Protein AF-A0A938U9E5-F1 (afdb_monomer_lite)

Sequence (173 aa):
MELVGELAANMAKALSGGRAEDFEGLSSDLAEARQQVRELLQKMTARPIRQVVDKLEQNEPLSAEEKHLLRLWMVGDAESYAKAQNDYRAWLEEFRRLTRVVQGRAGSTGSVEDLLALQGILEDANRLAADLRHYLEEKERIARFDAAVENLSPDDCEILVNILKGKLESPLM

Foldseek 3Di:
DVLVVVLVVLVVQLVVVVDPVSCVCNVVSVVVVVLLVLLVVCVVCVVVLVVLLVCLLVVHDDDPVSLVSLCCNQQVVLVVCLVVDPCLVVLVVVLVVLVVVLVVCVPPPPDPVSVVVNVVSVVVNVVSVVVNVVNVVSVVSSVVSVVCSVDPDSVNSVVSSVVSVCSSPVDPD

pLDDT: mean 90.01, std 8.74, range [36.66, 97.44]

Secondary structure (DSSP, 8-state):
-HHHHHHHHHHHHHHHH-SGGGGTTHHHHHHHHHHHHHHHHHHHHHHHHHHHHHHHHTTPPPPHHHHHHHHHHHHHHHHHHHHH---HHHHHHHHHHHHHHHHHTTT---SHHHHHHHHHHHHHHHHHHHHHHHHHHHHHHHHHHHHHHSS--HHHHHHHHHHHHHHHHS---

Radius of gyration: 22.08 Å; chains: 1; bounding box: 47×34×61 Å

Structure (mmCIF, N/CA/C/O backbone):
data_AF-A0A938U9E5-F1
#
_entry.id   AF-A0A938U9E5-F1
#
loop_
_atom_site.group_PDB
_atom_site.id
_atom_site.type_symbol
_atom_site.label_atom_id
_atom_site.label_alt_id
_atom_site.label_comp_id
_atom_site.label_asym_id
_atom_site.label_entity_id
_atom_site.label_seq_id
_atom_site.pdbx_PDB_ins_code
_atom_site.Cartn_x
_atom_site.Cartn_y
_atom_site.Cartn_z
_atom_site.occupancy
_atom_site.B_iso_or_equiv
_atom_site.auth_seq_id
_atom_site.auth_comp_id
_atom_site.auth_asym_id
_atom_site.auth_atom_id
_atom_site.pdbx_PDB_model_num
ATOM 1 N N . MET A 1 1 ? 7.925 -16.313 12.227 1.00 60.28 1 MET A N 1
ATOM 2 C CA . MET A 1 1 ? 9.298 -15.790 12.436 1.00 60.28 1 MET A CA 1
ATOM 3 C C . MET A 1 1 ? 10.315 -16.663 11.718 1.00 60.28 1 MET A C 1
ATOM 5 O O . MET A 1 1 ? 11.129 -16.106 11.002 1.00 60.28 1 MET A O 1
ATOM 9 N N . GLU A 1 2 ? 10.222 -17.991 11.828 1.00 68.62 2 GLU A N 1
ATOM 10 C CA . GLU A 1 2 ? 11.027 -18.946 11.040 1.00 68.62 2 GLU A CA 1
ATOM 11 C C . GLU A 1 2 ? 10.947 -18.679 9.523 1.00 68.62 2 GLU A C 1
ATOM 13 O O . GLU A 1 2 ? 11.978 -18.469 8.895 1.00 68.62 2 GLU A O 1
ATOM 18 N N . LEU A 1 3 ? 9.740 -18.460 8.985 1.00 70.19 3 LEU A N 1
ATOM 19 C CA . LEU A 1 3 ? 9.519 -18.106 7.573 1.00 70.19 3 LEU A CA 1
ATOM 20 C C . LEU A 1 3 ? 10.169 -16.780 7.125 1.00 70.19 3 LEU A C 1
ATOM 22 O O . LEU A 1 3 ? 10.589 -16.639 5.983 1.00 70.19 3 LEU A O 1
ATOM 26 N N . VAL A 1 4 ? 10.306 -15.799 8.027 1.00 79.12 4 VAL A N 1
ATOM 27 C CA . VAL A 1 4 ? 11.027 -14.544 7.720 1.00 79.12 4 VAL A CA 1
ATOM 28 C C . VAL A 1 4 ? 12.536 -14.804 7.642 1.00 79.12 4 VAL A C 1
ATOM 30 O O . VAL A 1 4 ? 13.228 -14.181 6.839 1.00 79.12 4 VAL A O 1
ATOM 33 N N . GLY A 1 5 ? 13.046 -15.743 8.446 1.00 80.12 5 GLY A N 1
ATOM 34 C CA . GLY A 1 5 ? 14.433 -16.201 8.373 1.00 80.12 5 GLY A CA 1
ATOM 35 C C . GLY A 1 5 ? 14.731 -16.956 7.076 1.00 80.12 5 GLY A C 1
ATOM 36 O O . GLY A 1 5 ? 15.744 -16.683 6.435 1.00 80.12 5 GLY A O 1
ATOM 37 N N . GLU A 1 6 ? 13.830 -17.844 6.657 1.00 84.56 6 GLU A N 1
ATOM 38 C CA . GLU A 1 6 ? 13.928 -18.564 5.379 1.00 84.56 6 GLU A CA 1
ATOM 39 C C . GLU A 1 6 ? 13.849 -17.612 4.181 1.00 84.56 6 GLU A C 1
ATOM 41 O O . GLU A 1 6 ? 14.693 -17.672 3.286 1.00 84.56 6 GLU A O 1
ATOM 46 N N . LEU A 1 7 ? 12.916 -16.655 4.206 1.00 90.06 7 LEU A N 1
ATOM 47 C CA . LEU A 1 7 ? 12.812 -15.616 3.184 1.00 90.06 7 LEU A CA 1
ATOM 48 C C . LEU A 1 7 ? 14.109 -14.802 3.066 1.00 90.06 7 LEU A C 1
ATOM 50 O O . LEU A 1 7 ? 14.594 -14.576 1.959 1.00 90.06 7 LEU A O 1
ATOM 54 N N . ALA A 1 8 ? 14.703 -14.383 4.187 1.00 90.56 8 ALA A N 1
ATOM 55 C CA . ALA A 1 8 ? 15.960 -13.638 4.168 1.00 90.56 8 ALA A CA 1
ATOM 56 C C . ALA A 1 8 ? 17.103 -14.451 3.530 1.00 90.56 8 ALA A C 1
ATOM 58 O O . ALA A 1 8 ? 17.910 -13.901 2.775 1.00 90.56 8 ALA A O 1
ATOM 59 N N . ALA A 1 9 ? 17.151 -15.762 3.783 1.00 88.69 9 ALA A N 1
ATOM 60 C CA . ALA A 1 9 ? 18.108 -16.658 3.141 1.00 88.69 9 ALA A CA 1
ATOM 61 C C . ALA A 1 9 ? 17.853 -16.787 1.627 1.00 88.69 9 ALA A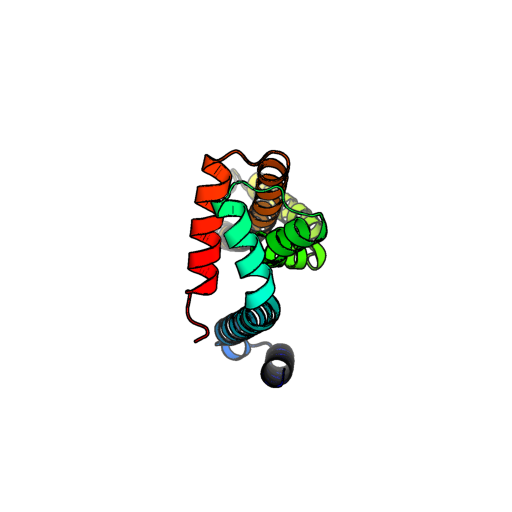 C 1
ATOM 63 O O . ALA A 1 9 ? 18.803 -16.708 0.844 1.00 88.69 9 ALA A O 1
ATOM 64 N N . ASN A 1 10 ? 16.590 -16.905 1.202 1.00 88.56 10 ASN A N 1
ATOM 65 C CA . ASN A 1 10 ? 16.212 -16.941 -0.216 1.00 88.56 10 ASN A CA 1
ATOM 66 C C . ASN A 1 10 ? 16.580 -15.635 -0.934 1.00 88.56 10 ASN A C 1
ATOM 68 O O . ASN A 1 10 ? 17.168 -15.675 -2.013 1.00 88.56 10 ASN A O 1
ATOM 72 N N . MET A 1 11 ? 16.336 -14.479 -0.308 1.00 93.19 11 MET A N 1
ATOM 73 C CA . MET A 1 11 ? 16.746 -13.174 -0.836 1.00 93.19 11 MET A CA 1
ATOM 74 C C . MET A 1 11 ? 18.269 -13.075 -0.992 1.00 93.19 11 MET A C 1
ATOM 76 O O . MET A 1 11 ? 18.758 -12.641 -2.034 1.00 93.19 11 MET A O 1
ATOM 80 N N . ALA A 1 12 ? 19.038 -13.507 0.012 1.00 91.88 12 ALA A N 1
ATOM 81 C CA . ALA A 1 12 ? 20.499 -13.503 -0.058 1.00 91.88 12 ALA A CA 1
ATOM 82 C C . ALA A 1 12 ? 21.024 -14.420 -1.175 1.00 91.88 12 ALA A C 1
ATOM 84 O O . ALA A 1 12 ? 21.948 -14.053 -1.905 1.00 91.88 12 ALA A O 1
ATOM 85 N N . LYS A 1 13 ? 20.401 -15.591 -1.349 1.00 88.62 13 LYS A N 1
ATOM 86 C CA . LYS A 1 13 ? 20.717 -16.517 -2.438 1.00 88.62 13 LYS A CA 1
ATOM 87 C C . LYS A 1 13 ? 20.428 -15.886 -3.801 1.00 88.62 13 LYS A C 1
ATOM 89 O O . LYS A 1 13 ? 21.313 -15.911 -4.656 1.00 88.62 13 LYS A O 1
ATOM 94 N N . ALA A 1 14 ? 19.257 -15.269 -3.972 1.00 91.25 14 ALA A N 1
ATOM 95 C CA . ALA A 1 14 ? 18.865 -14.587 -5.204 1.00 91.25 14 ALA A CA 1
ATOM 96 C C . ALA A 1 14 ? 19.867 -13.496 -5.600 1.00 91.25 14 ALA A C 1
ATOM 98 O O . ALA A 1 14 ? 20.355 -13.456 -6.730 1.00 91.25 14 ALA A O 1
ATOM 99 N N . LEU A 1 15 ? 20.258 -12.673 -4.623 1.00 91.69 15 LEU A N 1
ATOM 100 C CA . LEU A 1 15 ? 21.261 -11.625 -4.804 1.00 91.69 15 LEU A CA 1
ATOM 101 C C . LEU A 1 15 ? 22.633 -12.179 -5.205 1.00 91.69 15 LEU A C 1
ATOM 103 O O . LEU A 1 15 ? 23.312 -11.573 -6.029 1.00 91.69 15 LEU A O 1
ATOM 107 N N . SER A 1 16 ? 23.050 -13.318 -4.643 1.00 90.56 16 SER A N 1
ATOM 108 C CA . SER A 1 16 ? 24.341 -13.929 -4.985 1.00 90.56 16 SER A CA 1
ATOM 109 C C . SER A 1 16 ? 24.369 -14.580 -6.372 1.00 90.56 16 SER A C 1
ATOM 111 O O . SER A 1 16 ? 25.427 -14.614 -6.997 1.00 90.56 16 SER A O 1
ATOM 113 N N . GLY A 1 17 ? 23.228 -15.090 -6.851 1.00 87.25 17 GLY A N 1
ATOM 114 C CA . GLY A 1 17 ? 23.106 -15.714 -8.170 1.00 87.25 17 GLY A CA 1
ATOM 115 C C . GLY A 1 17 ? 22.977 -14.694 -9.303 1.00 87.25 17 GLY A C 1
ATOM 116 O O . GLY A 1 17 ? 23.627 -14.835 -10.339 1.00 87.25 17 GLY A O 1
ATOM 117 N N . GLY A 1 18 ? 22.192 -13.632 -9.090 1.00 82.50 18 GLY A N 1
ATOM 118 C CA . GLY A 1 18 ? 22.078 -12.495 -10.009 1.00 82.50 18 GLY A CA 1
ATOM 119 C C . GLY A 1 18 ? 21.390 -12.795 -11.347 1.00 82.50 18 GLY A C 1
ATOM 120 O O . GLY A 1 18 ? 21.437 -11.955 -12.246 1.00 82.50 18 GLY A O 1
ATOM 121 N N . ARG A 1 19 ? 20.760 -13.966 -11.514 1.00 88.75 19 ARG A N 1
ATOM 122 C CA . ARG A 1 19 ? 20.014 -14.338 -12.728 1.00 88.75 19 ARG A CA 1
ATOM 123 C C . ARG A 1 19 ? 18.523 -14.136 -12.500 1.00 88.75 19 ARG A C 1
ATOM 125 O O . ARG A 1 19 ? 18.047 -14.264 -11.380 1.00 88.75 19 ARG A O 1
ATOM 132 N N . ALA A 1 20 ? 17.769 -13.879 -13.568 1.00 86.31 20 ALA A N 1
ATOM 133 C CA . ALA A 1 20 ? 16.317 -13.689 -13.481 1.00 86.31 20 ALA A CA 1
ATOM 134 C C . ALA A 1 20 ? 15.601 -14.875 -12.799 1.00 86.31 20 ALA A C 1
ATOM 136 O O . ALA A 1 20 ? 14.743 -14.658 -11.952 1.00 86.31 20 ALA A O 1
ATOM 137 N N . GLU A 1 21 ? 16.027 -16.105 -13.103 1.00 88.19 21 GLU A N 1
ATOM 138 C CA . GLU A 1 21 ? 15.558 -17.356 -12.477 1.00 88.19 21 GLU A CA 1
ATOM 139 C C . GLU A 1 21 ? 15.731 -17.362 -10.952 1.00 88.19 21 GLU A C 1
ATOM 141 O O . GLU A 1 21 ? 14.938 -17.963 -10.238 1.00 88.19 21 GLU A O 1
ATOM 146 N N . ASP A 1 22 ? 16.759 -16.686 -10.428 1.00 86.38 22 ASP A N 1
ATOM 147 C CA . ASP A 1 22 ? 17.016 -16.653 -8.988 1.00 86.38 22 ASP A CA 1
ATOM 148 C C . ASP A 1 22 ? 16.025 -15.727 -8.247 1.00 86.38 22 ASP A C 1
ATOM 150 O O . ASP A 1 22 ? 15.878 -15.832 -7.031 1.00 86.38 22 ASP A O 1
ATOM 154 N N . PHE A 1 23 ? 15.330 -14.841 -8.972 1.00 90.56 23 PHE A N 1
ATOM 155 C CA . PHE A 1 23 ? 14.232 -14.006 -8.466 1.00 90.56 23 PHE A CA 1
ATOM 156 C C . PHE A 1 23 ? 12.849 -14.582 -8.807 1.00 90.56 23 PHE A C 1
ATOM 158 O O . PHE A 1 23 ? 11.827 -14.050 -8.361 1.00 90.56 23 PHE A O 1
ATOM 165 N N . GLU A 1 24 ? 12.799 -15.661 -9.591 1.00 86.06 24 GLU A N 1
ATOM 166 C CA . GLU A 1 24 ? 11.564 -16.362 -9.913 1.00 86.06 24 GLU A CA 1
ATOM 167 C C . GLU A 1 24 ? 10.973 -16.964 -8.630 1.00 86.06 24 GLU A C 1
ATOM 169 O O . GLU A 1 24 ? 11.680 -17.523 -7.796 1.00 86.06 24 GLU A O 1
ATOM 174 N N . GLY A 1 25 ? 9.671 -16.784 -8.409 1.00 84.44 25 GLY A N 1
ATOM 175 C CA . GLY A 1 25 ? 9.007 -17.225 -7.176 1.00 84.44 25 GLY A CA 1
ATOM 176 C C . GLY A 1 25 ? 9.212 -16.314 -5.959 1.00 84.44 25 GLY A C 1
ATOM 177 O O . GLY A 1 25 ? 8.305 -16.240 -5.134 1.00 84.44 25 GLY A O 1
ATOM 178 N N . LEU A 1 26 ? 10.288 -15.516 -5.886 1.00 89.94 26 LEU A N 1
ATOM 179 C CA . LEU A 1 26 ? 10.572 -14.660 -4.720 1.00 89.94 26 LEU A CA 1
ATOM 180 C C . LEU A 1 26 ? 9.452 -13.647 -4.435 1.00 89.94 26 LEU A C 1
ATOM 182 O O . LEU A 1 26 ? 9.156 -13.348 -3.281 1.00 89.94 26 LEU A O 1
ATOM 186 N N . SER A 1 27 ? 8.791 -13.134 -5.478 1.00 86.62 27 SER A N 1
ATOM 187 C CA . SER A 1 27 ? 7.622 -12.259 -5.307 1.00 86.62 27 SER A CA 1
ATOM 188 C C . SER A 1 27 ? 6.465 -12.960 -4.590 1.00 86.62 27 SER A C 1
ATOM 190 O O . SER A 1 27 ? 5.729 -12.304 -3.854 1.00 86.62 27 SER A O 1
ATOM 192 N N . SER A 1 28 ? 6.286 -14.262 -4.816 1.00 88.81 28 SER A N 1
ATOM 193 C CA . SER A 1 28 ? 5.249 -15.056 -4.154 1.00 88.81 28 SER A CA 1
ATOM 194 C C . SER A 1 28 ? 5.637 -15.317 -2.702 1.00 88.81 28 SER A C 1
ATOM 196 O O . SER A 1 28 ? 4.831 -15.044 -1.818 1.00 88.81 28 SER A O 1
ATOM 198 N N . ASP A 1 29 ? 6.891 -15.706 -2.447 1.00 90.50 29 ASP A N 1
ATOM 199 C CA . ASP A 1 29 ? 7.426 -15.907 -1.092 1.00 90.50 29 ASP A CA 1
ATOM 200 C C . ASP A 1 29 ? 7.305 -14.630 -0.240 1.00 90.50 29 ASP A C 1
ATOM 202 O O . ASP A 1 29 ? 6.876 -14.662 0.914 1.00 90.50 29 ASP A O 1
ATOM 206 N N . LEU A 1 30 ? 7.638 -13.469 -0.820 1.00 91.44 30 LEU A N 1
ATOM 207 C CA . LEU A 1 30 ? 7.486 -12.161 -0.176 1.00 91.44 30 LEU A CA 1
ATOM 208 C C . LEU A 1 30 ? 6.020 -11.850 0.142 1.00 91.44 30 LEU A C 1
ATOM 210 O O . LEU A 1 30 ? 5.711 -11.330 1.219 1.00 91.44 30 LEU A O 1
ATOM 214 N N . ALA A 1 31 ? 5.111 -12.150 -0.788 1.00 89.56 31 ALA A N 1
ATOM 215 C CA . ALA A 1 31 ? 3.684 -11.938 -0.592 1.00 89.56 31 ALA A CA 1
ATOM 216 C C . ALA A 1 31 ? 3.126 -12.838 0.521 1.00 89.56 31 ALA A C 1
ATOM 218 O O . ALA A 1 31 ? 2.359 -12.354 1.358 1.00 89.56 31 ALA A O 1
ATOM 219 N N . GLU A 1 32 ? 3.550 -14.101 0.572 1.00 89.88 32 GLU A N 1
ATOM 220 C CA . GLU A 1 32 ? 3.172 -15.058 1.612 1.00 89.88 32 GLU A CA 1
ATOM 221 C C . GLU A 1 32 ? 3.712 -14.640 2.984 1.00 89.88 32 GLU A C 1
ATOM 223 O O . GLU A 1 32 ? 2.955 -14.542 3.952 1.00 89.88 32 GLU A O 1
ATOM 228 N N . ALA A 1 33 ? 4.994 -14.282 3.077 1.00 91.75 33 ALA A N 1
ATOM 229 C CA . ALA A 1 33 ? 5.575 -13.793 4.324 1.00 91.75 33 ALA A CA 1
ATOM 230 C C . ALA A 1 33 ? 4.845 -12.543 4.839 1.00 91.75 33 ALA A C 1
ATOM 232 O O . ALA A 1 33 ? 4.537 -12.434 6.030 1.00 91.75 33 ALA A O 1
ATOM 233 N N . ARG A 1 34 ? 4.510 -11.606 3.940 1.00 90.69 34 ARG A N 1
ATOM 234 C CA . ARG A 1 34 ? 3.728 -10.409 4.279 1.00 90.69 34 ARG A CA 1
ATOM 235 C C . ARG A 1 34 ? 2.334 -10.771 4.794 1.00 90.69 34 ARG A C 1
ATOM 237 O O . ARG A 1 34 ? 1.876 -10.165 5.765 1.00 90.69 34 ARG A O 1
ATOM 244 N N . GLN A 1 35 ? 1.672 -11.744 4.170 1.00 89.00 35 GLN A N 1
ATOM 245 C CA . GLN A 1 35 ? 0.377 -12.255 4.615 1.00 89.00 35 GLN A CA 1
ATOM 246 C C . GLN A 1 35 ? 0.468 -12.817 6.039 1.00 89.00 35 GLN A C 1
ATOM 248 O O . GLN A 1 35 ? -0.285 -12.381 6.907 1.00 89.00 35 GLN A O 1
ATOM 253 N N . GLN A 1 36 ? 1.434 -13.694 6.315 1.00 89.19 36 GLN A N 1
ATOM 254 C CA . GLN A 1 36 ? 1.602 -14.297 7.642 1.00 89.19 36 GLN A CA 1
ATOM 255 C C . GLN A 1 36 ? 1.901 -13.255 8.731 1.00 89.19 36 GLN A C 1
ATOM 257 O O . GLN A 1 36 ? 1.395 -13.347 9.852 1.00 89.19 36 GLN A O 1
ATOM 262 N N . VAL A 1 37 ? 2.697 -12.222 8.419 1.00 91.12 37 VAL A N 1
ATOM 263 C CA . VAL A 1 37 ? 2.944 -11.103 9.346 1.00 91.12 37 VAL A CA 1
ATOM 264 C C . VAL A 1 37 ? 1.649 -10.349 9.652 1.00 91.12 37 VAL A C 1
ATOM 266 O O . VAL A 1 37 ? 1.375 -10.045 10.816 1.00 91.12 37 VAL A O 1
ATOM 269 N N . ARG A 1 38 ? 0.831 -10.074 8.629 1.00 89.75 38 ARG A N 1
ATOM 270 C CA . ARG A 1 38 ? -0.474 -9.422 8.797 1.00 89.75 38 ARG A CA 1
ATOM 271 C C . ARG A 1 38 ? -1.401 -10.252 9.683 1.00 89.75 38 ARG A C 1
ATOM 273 O O . ARG A 1 38 ? -2.015 -9.705 10.594 1.00 89.75 38 ARG A O 1
ATOM 280 N N . GLU A 1 39 ? -1.477 -11.554 9.449 1.00 89.19 39 GLU A N 1
ATOM 281 C CA . GLU A 1 39 ? -2.314 -12.472 10.223 1.00 89.19 39 GLU A CA 1
ATOM 282 C C . GLU A 1 39 ? -1.880 -12.573 11.683 1.00 89.19 39 GLU A C 1
ATOM 284 O O . GLU A 1 39 ? -2.714 -12.543 12.590 1.00 89.19 39 GLU A O 1
ATOM 289 N N . LEU A 1 40 ? -0.570 -12.624 11.939 1.00 90.56 40 LEU A N 1
ATOM 290 C CA . LEU A 1 40 ? -0.041 -12.596 13.297 1.00 90.56 40 LEU A CA 1
ATOM 291 C C . LEU A 1 40 ? -0.434 -11.297 14.011 1.00 90.56 40 LEU A C 1
ATOM 293 O O . LEU A 1 40 ? -0.912 -11.345 15.147 1.00 90.56 40 LEU A O 1
ATOM 297 N N . LEU A 1 41 ? -0.290 -10.152 13.338 1.00 91.00 41 LEU A N 1
ATOM 298 C CA . LEU A 1 41 ? -0.697 -8.853 13.874 1.00 91.00 41 LEU A CA 1
ATOM 299 C C . LEU A 1 41 ? -2.197 -8.829 14.192 1.00 91.00 41 LEU A C 1
ATOM 301 O O . LEU A 1 41 ? -2.584 -8.428 15.294 1.00 91.00 41 LEU A O 1
ATOM 305 N N . GLN A 1 42 ? -3.037 -9.313 13.273 1.00 90.81 42 GLN A N 1
ATOM 306 C CA . GLN A 1 42 ? -4.482 -9.402 13.476 1.00 90.81 42 GLN A CA 1
ATOM 307 C C . GLN A 1 42 ? -4.823 -10.316 14.651 1.00 90.81 42 GLN A C 1
ATOM 309 O O . GLN A 1 42 ? -5.585 -9.921 15.526 1.00 90.81 42 GLN A O 1
ATOM 314 N N . LYS A 1 43 ? -4.209 -11.497 14.747 1.00 92.06 43 LYS A N 1
ATOM 315 C CA . LYS A 1 43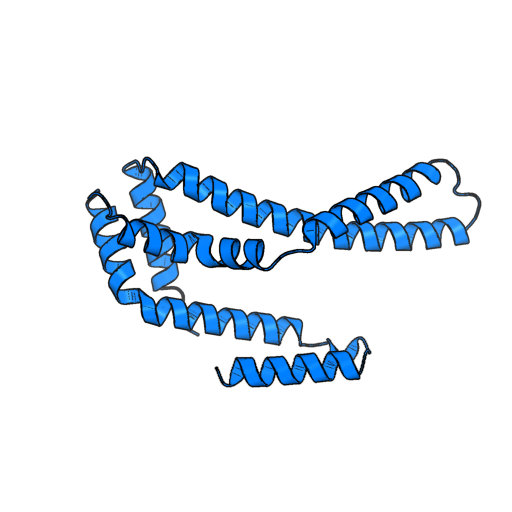 ? -4.424 -12.437 15.854 1.00 92.06 43 LYS A CA 1
ATOM 316 C C . LYS A 1 43 ? -4.051 -11.831 17.207 1.00 92.06 43 LYS A C 1
ATOM 318 O O . LYS A 1 43 ? -4.801 -11.981 18.170 1.00 92.06 43 LYS A O 1
ATOM 323 N N . MET A 1 44 ? -2.922 -11.126 17.285 1.00 93.62 44 MET A N 1
ATOM 324 C CA . MET A 1 44 ? -2.454 -10.480 18.518 1.00 93.62 44 MET A CA 1
ATOM 325 C C . MET A 1 44 ? -3.362 -9.333 18.971 1.00 93.62 44 MET A C 1
ATOM 327 O O . MET A 1 44 ? -3.446 -9.048 20.164 1.00 93.62 44 MET A O 1
ATOM 331 N N . THR A 1 45 ? -4.049 -8.684 18.032 1.00 95.44 45 THR A N 1
ATOM 332 C CA . THR A 1 45 ? -4.843 -7.477 18.294 1.00 95.44 45 THR A CA 1
ATOM 333 C C . THR A 1 45 ? -6.350 -7.662 18.073 1.00 95.44 45 THR A C 1
ATOM 335 O O . THR A 1 45 ? -7.117 -6.720 18.256 1.00 95.44 45 THR A O 1
ATOM 338 N N . ALA A 1 46 ? -6.807 -8.884 17.777 1.00 94.50 46 ALA A N 1
ATOM 339 C CA . ALA A 1 46 ? -8.203 -9.204 17.468 1.00 94.50 46 ALA A CA 1
ATOM 340 C C . ALA A 1 46 ? -9.166 -8.874 18.616 1.00 94.50 46 ALA A C 1
ATOM 342 O O . ALA A 1 46 ? -10.263 -8.369 18.399 1.00 94.50 46 ALA A O 1
ATOM 343 N N . ARG A 1 47 ? -8.773 -9.166 19.861 1.00 95.69 47 ARG A N 1
ATOM 344 C CA . ARG A 1 47 ? -9.614 -8.872 21.027 1.00 95.69 47 ARG A CA 1
ATOM 345 C C . ARG A 1 47 ? -9.810 -7.364 21.235 1.00 95.69 47 ARG A C 1
ATOM 347 O O . ARG A 1 47 ? -10.966 -6.958 21.307 1.00 95.69 47 ARG A O 1
ATOM 354 N N . PRO A 1 48 ? -8.753 -6.538 21.342 1.00 96.81 48 PRO A N 1
ATOM 355 C CA . PRO A 1 48 ? -8.949 -5.109 21.548 1.00 96.81 48 PRO A CA 1
ATOM 356 C C . PRO A 1 48 ? -9.612 -4.423 20.345 1.00 96.81 48 PRO A C 1
ATOM 358 O O . PRO A 1 48 ? -10.423 -3.530 20.557 1.00 96.81 48 PRO A O 1
ATOM 361 N N . ILE A 1 49 ? -9.387 -4.864 19.096 1.00 96.94 49 ILE A N 1
ATOM 362 C CA . ILE A 1 49 ? -10.099 -4.254 17.958 1.00 96.94 49 ILE A CA 1
ATOM 363 C C . ILE A 1 49 ? -11.599 -4.589 17.965 1.00 96.94 49 ILE A C 1
ATOM 365 O O . ILE A 1 49 ? -12.398 -3.752 17.567 1.00 96.94 49 ILE A O 1
ATOM 369 N N . ARG A 1 50 ? -12.018 -5.764 18.465 1.00 96.69 50 ARG A N 1
ATOM 370 C CA . ARG A 1 50 ? -13.451 -6.068 18.636 1.00 96.69 50 ARG A CA 1
ATOM 371 C C . ARG A 1 50 ? -14.126 -5.087 19.593 1.00 96.69 50 ARG A C 1
ATOM 373 O O . ARG A 1 50 ? -15.227 -4.650 19.313 1.00 96.69 50 ARG A O 1
ATOM 380 N N . GLN A 1 51 ? -13.433 -4.667 20.650 1.00 96.94 51 GLN A N 1
ATOM 381 C CA . GLN A 1 51 ? -13.952 -3.645 21.567 1.00 96.94 51 GLN A CA 1
ATOM 382 C C . GLN A 1 51 ? -14.101 -2.282 20.877 1.00 96.94 51 GLN A C 1
ATOM 384 O O . GLN A 1 51 ? -15.065 -1.567 21.130 1.00 96.94 51 GLN A O 1
ATOM 389 N N . VAL A 1 52 ? -13.175 -1.935 19.975 1.00 96.94 52 VAL A N 1
ATOM 390 C CA . VAL A 1 52 ? -13.302 -0.736 19.129 1.00 96.94 52 VAL A CA 1
ATOM 391 C C . VAL A 1 52 ? -14.519 -0.851 18.208 1.00 96.94 52 VAL A C 1
ATOM 393 O O . VAL A 1 52 ? -15.260 0.116 18.072 1.00 96.94 52 VAL A O 1
ATOM 396 N N . VAL A 1 53 ? -14.752 -2.024 17.610 1.00 96.94 53 VAL A N 1
ATOM 397 C CA . VAL A 1 53 ? -15.942 -2.283 16.782 1.00 96.94 53 VAL A CA 1
ATOM 398 C C . VAL A 1 53 ? -17.225 -2.102 17.594 1.00 96.94 53 VAL A C 1
ATOM 400 O O . VAL A 1 53 ? -18.084 -1.343 17.161 1.00 96.94 53 VAL A O 1
ATOM 403 N N . ASP A 1 54 ? -17.323 -2.708 18.781 1.00 97.25 54 ASP A N 1
ATOM 404 C CA . ASP A 1 54 ? -18.510 -2.604 19.645 1.00 97.25 54 ASP A CA 1
ATOM 405 C C . ASP A 1 54 ? -18.842 -1.137 19.986 1.00 97.25 54 ASP A C 1
ATOM 407 O O . ASP A 1 54 ? -20.009 -0.742 20.015 1.00 97.25 54 ASP A O 1
ATOM 411 N N . LYS A 1 55 ? -17.813 -0.305 20.209 1.00 96.25 55 LYS A N 1
ATOM 412 C CA . LYS A 1 55 ? -17.973 1.137 20.450 1.00 96.25 55 LYS A CA 1
ATOM 413 C C . LYS A 1 55 ? -18.431 1.901 19.217 1.00 96.25 55 LYS A C 1
ATOM 415 O O . LYS A 1 55 ? -19.325 2.737 19.323 1.00 96.25 55 LYS A O 1
ATOM 420 N N . LEU A 1 56 ? -17.834 1.623 18.058 1.00 95.19 56 LEU A N 1
ATOM 421 C CA . LEU A 1 56 ? -18.228 2.256 16.798 1.00 95.19 56 LEU A CA 1
ATOM 422 C C . LEU A 1 56 ? -19.695 1.946 16.459 1.00 95.19 56 LEU A C 1
ATOM 424 O O . LEU A 1 56 ? -20.422 2.851 16.062 1.00 95.19 56 LEU A O 1
ATOM 428 N N . GLU A 1 57 ? -20.161 0.716 16.697 1.00 96.31 57 GLU A N 1
ATOM 429 C CA . GLU A 1 57 ? -21.574 0.335 16.519 1.00 96.31 57 GLU A 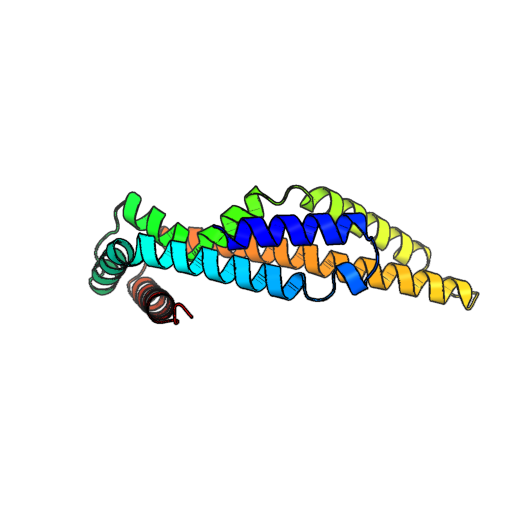CA 1
ATOM 430 C C . GLU A 1 57 ? -22.528 1.130 17.416 1.00 96.31 57 GLU A C 1
ATOM 432 O O . GLU A 1 57 ? -23.654 1.441 17.029 1.00 96.31 57 GLU A O 1
ATOM 437 N N . GLN A 1 58 ? -22.073 1.479 18.617 1.00 95.31 58 GLN A N 1
ATOM 438 C CA . GLN A 1 58 ? -22.840 2.247 19.596 1.00 95.31 58 GLN A CA 1
ATOM 439 C C . GLN A 1 58 ? -22.645 3.763 19.445 1.00 95.31 58 GLN A C 1
ATOM 441 O O . GLN A 1 58 ? -23.237 4.529 20.203 1.00 95.31 58 GLN A O 1
ATOM 446 N N . ASN A 1 59 ? -21.861 4.208 18.454 1.00 92.00 59 ASN A N 1
ATOM 447 C CA . ASN A 1 59 ? -21.451 5.604 18.271 1.00 92.00 59 ASN A CA 1
ATOM 448 C C . ASN A 1 59 ? -20.773 6.198 19.518 1.00 92.00 59 ASN A C 1
ATOM 450 O O . ASN A 1 59 ? -20.875 7.394 19.800 1.00 92.00 59 ASN A O 1
ATOM 454 N N . GLU A 1 60 ? -20.080 5.356 20.284 1.00 93.38 60 GLU A N 1
ATOM 455 C CA . GLU A 1 60 ? -19.336 5.788 21.456 1.00 93.38 60 GLU A CA 1
ATOM 456 C C . GLU A 1 60 ? -17.998 6.429 21.059 1.00 93.38 60 GLU A C 1
ATOM 458 O O . GLU A 1 60 ? -17.333 5.984 20.117 1.00 93.38 60 GLU A O 1
ATOM 463 N N . PRO A 1 61 ? -17.546 7.461 21.793 1.00 90.75 61 PRO A N 1
ATOM 464 C CA . PRO A 1 61 ? -16.253 8.073 21.536 1.00 90.75 61 PRO A CA 1
ATOM 465 C C . PRO A 1 61 ? -15.105 7.090 21.811 1.00 90.75 61 PRO A C 1
ATOM 467 O O . PRO A 1 61 ? -15.033 6.454 22.865 1.00 90.75 61 PRO A O 1
ATOM 470 N N . LEU A 1 62 ? -14.158 7.027 20.873 1.00 92.56 62 LEU A N 1
ATOM 471 C CA . LEU A 1 62 ? -12.933 6.237 21.006 1.00 92.56 62 LEU A CA 1
ATOM 472 C C . LEU A 1 62 ? -11.855 6.979 21.812 1.00 92.56 62 LEU A C 1
ATOM 474 O O . LEU A 1 62 ? -11.628 8.178 21.608 1.00 92.56 62 LEU A O 1
ATOM 478 N N . SER A 1 63 ? -11.138 6.250 22.670 1.00 93.69 63 SER A N 1
ATOM 479 C CA . SER A 1 63 ? -9.935 6.731 23.361 1.00 93.69 63 SER A CA 1
ATOM 480 C C . SER A 1 63 ? -8.767 6.950 22.389 1.00 93.69 63 SER A C 1
ATOM 482 O O . SER A 1 63 ? -8.799 6.530 21.231 1.00 93.69 63 SER A O 1
ATOM 484 N N . ALA A 1 64 ? -7.696 7.597 22.857 1.00 92.94 64 ALA A N 1
ATOM 485 C CA . ALA A 1 64 ? -6.491 7.795 22.051 1.00 92.94 64 ALA A CA 1
ATOM 486 C C . ALA A 1 64 ? -5.838 6.458 21.650 1.00 92.94 64 ALA A C 1
ATOM 488 O O . ALA A 1 64 ? -5.426 6.285 20.503 1.00 92.94 64 ALA A O 1
ATOM 489 N N . GLU A 1 65 ? -5.789 5.495 22.569 1.00 94.88 65 GLU A N 1
ATOM 490 C CA . GLU A 1 65 ? -5.267 4.146 22.338 1.00 94.88 65 GLU A CA 1
ATOM 491 C C . GLU A 1 65 ? -6.134 3.372 21.340 1.00 94.88 65 GLU A C 1
ATOM 493 O O . GLU A 1 65 ? -5.610 2.679 20.469 1.00 94.88 65 GLU A O 1
ATOM 498 N N . GLU A 1 66 ? -7.456 3.521 21.423 1.00 95.38 66 GLU A N 1
ATOM 499 C CA . GLU A 1 66 ? -8.410 2.894 20.502 1.00 95.38 66 GLU A CA 1
ATOM 500 C C . GLU A 1 66 ? -8.298 3.483 19.092 1.00 95.38 66 GLU A C 1
ATOM 502 O O . GLU A 1 66 ? -8.232 2.735 18.116 1.00 95.38 66 GLU A O 1
ATOM 507 N N . LYS A 1 67 ? -8.176 4.812 18.970 1.00 93.31 67 LYS A N 1
ATOM 508 C CA . LYS A 1 67 ? -7.889 5.484 17.691 1.00 93.31 67 LYS A CA 1
ATOM 509 C C . LYS A 1 67 ? -6.539 5.058 17.116 1.00 93.31 67 LYS A C 1
ATOM 511 O O . LYS A 1 67 ? -6.418 4.859 15.908 1.00 93.31 67 LYS A O 1
ATOM 516 N N . HIS A 1 68 ? -5.529 4.878 17.966 1.00 94.12 68 HIS A N 1
ATOM 517 C CA . HIS A 1 68 ? -4.234 4.358 17.538 1.00 94.12 68 HIS A CA 1
ATOM 518 C C . HIS A 1 68 ? -4.348 2.919 17.021 1.00 94.12 68 HIS A C 1
ATOM 520 O O . HIS A 1 68 ? -3.828 2.607 15.952 1.00 94.12 68 HIS A O 1
ATOM 526 N N . LEU A 1 69 ? -5.075 2.049 17.723 1.00 95.50 69 LEU A N 1
ATOM 527 C CA . LEU A 1 69 ? -5.302 0.677 17.280 1.00 95.50 69 LEU A CA 1
ATOM 528 C C . LEU A 1 69 ? -6.080 0.616 15.958 1.00 95.50 69 LEU A C 1
ATOM 530 O O . LEU A 1 69 ? -5.709 -0.142 15.060 1.00 95.50 69 LEU A O 1
ATOM 534 N N . LEU A 1 70 ? -7.110 1.451 15.812 1.00 95.00 70 LEU A N 1
ATOM 535 C CA . LEU A 1 70 ? -7.851 1.615 14.564 1.00 95.00 70 LEU A CA 1
ATOM 536 C C . LEU A 1 70 ? -6.914 2.012 13.414 1.00 95.00 70 LEU A C 1
ATOM 538 O O . LEU A 1 70 ? -6.950 1.402 12.346 1.00 95.00 70 LEU A O 1
ATOM 542 N N . ARG A 1 71 ? -6.014 2.975 13.649 1.00 95.50 71 ARG A N 1
ATOM 543 C CA . ARG A 1 71 ? -4.998 3.389 12.672 1.00 95.50 71 ARG A CA 1
ATOM 544 C C . ARG A 1 71 ? -4.104 2.229 12.245 1.00 95.50 71 ARG A C 1
ATOM 546 O O . ARG A 1 71 ? -3.905 2.037 11.047 1.00 95.50 71 ARG A O 1
ATOM 553 N N . LEU A 1 72 ? -3.611 1.433 13.196 1.00 94.56 72 LEU A N 1
ATOM 554 C CA . LEU A 1 72 ? -2.773 0.266 12.900 1.00 94.56 72 LEU A CA 1
ATOM 555 C C . LEU A 1 72 ? -3.483 -0.728 11.966 1.00 94.56 72 LEU A C 1
ATOM 557 O O . LEU A 1 72 ? -2.862 -1.244 11.040 1.00 94.56 72 LEU A O 1
ATOM 561 N N . TRP A 1 73 ? -4.783 -0.960 12.164 1.00 94.62 73 TRP A N 1
ATOM 562 C CA . TRP A 1 73 ? -5.584 -1.894 11.359 1.00 94.62 73 TRP A CA 1
ATOM 563 C C . TRP A 1 73 ? -5.963 -1.374 9.968 1.00 94.62 73 TRP A C 1
ATOM 565 O O . TRP A 1 73 ? -6.139 -2.159 9.022 1.00 94.62 73 TRP A O 1
ATOM 575 N N . MET A 1 74 ? -6.130 -0.059 9.847 1.00 94.06 74 MET A N 1
ATOM 576 C CA . MET A 1 74 ? -6.616 0.578 8.626 1.00 94.06 74 MET A CA 1
ATOM 577 C C . MET A 1 74 ? -5.481 0.995 7.695 1.00 94.06 74 MET A C 1
ATOM 579 O O . MET A 1 74 ? -5.577 0.774 6.488 1.00 94.06 74 MET A O 1
ATOM 583 N N . VAL A 1 75 ? -4.411 1.573 8.248 1.00 95.81 75 VAL A N 1
ATOM 584 C CA . VAL A 1 75 ? -3.313 2.173 7.473 1.00 95.81 75 VAL A CA 1
ATOM 585 C C . VAL A 1 75 ? -1.919 1.883 8.036 1.00 95.81 75 VAL A C 1
ATOM 587 O O . VAL A 1 75 ? -0.940 2.420 7.527 1.00 95.81 75 VAL A O 1
ATOM 590 N N . GLY A 1 76 ? -1.781 1.034 9.060 1.00 94.56 76 GLY A N 1
ATOM 591 C CA . GLY A 1 76 ? -0.483 0.775 9.695 1.00 94.56 76 GLY A CA 1
ATOM 592 C C . GLY A 1 76 ? 0.567 0.169 8.754 1.00 94.56 76 GLY A C 1
ATOM 593 O O . GLY A 1 76 ? 1.760 0.451 8.889 1.00 94.56 76 GLY A O 1
ATOM 594 N N . ASP A 1 77 ? 0.140 -0.618 7.768 1.00 93.88 77 ASP A N 1
ATOM 595 C CA . ASP A 1 77 ? 0.999 -1.153 6.711 1.00 93.88 77 ASP A CA 1
ATOM 596 C C . ASP A 1 77 ? 1.482 -0.053 5.753 1.00 93.88 77 ASP A C 1
ATOM 598 O O . ASP A 1 77 ? 2.686 0.033 5.508 1.00 93.88 77 ASP A O 1
ATOM 602 N N . ALA A 1 78 ? 0.587 0.840 5.309 1.00 94.94 78 ALA A N 1
ATOM 603 C CA . ALA A 1 78 ? 0.935 2.022 4.512 1.00 94.94 78 ALA A CA 1
ATOM 604 C C . ALA A 1 78 ? 1.962 2.893 5.230 1.00 94.94 78 ALA A C 1
ATOM 606 O O . ALA A 1 78 ? 2.952 3.329 4.646 1.00 94.94 78 ALA A O 1
ATOM 607 N N . GLU A 1 79 ? 1.737 3.152 6.521 1.00 94.50 79 GLU A N 1
ATOM 608 C CA . GLU A 1 79 ? 2.636 3.970 7.329 1.00 94.50 79 GLU A CA 1
ATOM 609 C C . GLU A 1 79 ? 4.007 3.328 7.478 1.00 94.50 79 GLU A C 1
ATOM 611 O O . GLU A 1 79 ? 5.025 4.014 7.384 1.00 94.50 79 GLU A O 1
ATOM 616 N N . SER A 1 80 ? 4.035 2.018 7.717 1.00 93.75 80 SER A N 1
ATOM 617 C CA . SER A 1 80 ? 5.275 1.258 7.851 1.00 93.75 80 SER A CA 1
ATOM 618 C C . SER A 1 80 ? 6.055 1.253 6.539 1.00 93.75 80 SER A C 1
ATOM 620 O O . SER A 1 80 ? 7.250 1.550 6.542 1.00 93.75 80 SER A O 1
ATOM 622 N N . TYR A 1 81 ? 5.372 1.024 5.414 1.00 92.56 81 TYR A N 1
ATOM 623 C CA . TYR A 1 81 ? 5.956 1.120 4.080 1.00 92.56 81 TYR A CA 1
ATOM 624 C C . TYR A 1 81 ? 6.503 2.524 3.802 1.00 92.56 81 TYR A C 1
ATOM 626 O O . TYR A 1 81 ? 7.675 2.679 3.475 1.00 92.56 81 TYR A O 1
ATOM 634 N N . ALA A 1 82 ? 5.699 3.569 4.005 1.00 90.62 82 ALA A N 1
ATOM 635 C CA . ALA A 1 82 ? 6.093 4.945 3.720 1.00 90.62 82 ALA A CA 1
ATOM 636 C C . ALA A 1 82 ? 7.234 5.460 4.617 1.00 90.62 82 ALA A C 1
ATOM 638 O O . ALA A 1 82 ? 7.916 6.408 4.226 1.00 90.62 82 ALA A O 1
ATOM 639 N N . LYS A 1 83 ? 7.421 4.882 5.814 1.00 89.94 83 LYS A N 1
ATOM 640 C CA . LYS A 1 83 ? 8.561 5.156 6.710 1.00 89.94 83 LYS A CA 1
ATOM 641 C C . LYS A 1 83 ? 9.827 4.422 6.276 1.00 89.94 83 LYS A C 1
ATOM 643 O O . LYS A 1 83 ? 10.908 4.991 6.383 1.00 89.94 83 LYS A O 1
ATOM 648 N N . ALA A 1 84 ? 9.694 3.174 5.829 1.00 87.19 84 ALA A N 1
ATOM 649 C CA . ALA A 1 84 ? 10.817 2.381 5.337 1.00 87.19 84 ALA A CA 1
ATOM 650 C C . ALA A 1 84 ? 11.304 2.867 3.965 1.00 87.19 84 ALA A C 1
ATOM 652 O O . ALA A 1 84 ? 12.493 2.787 3.674 1.00 87.19 84 ALA A O 1
ATOM 653 N N . GLN A 1 85 ? 10.392 3.391 3.142 1.00 85.38 85 GLN A N 1
ATOM 654 C CA . GLN A 1 85 ? 10.695 3.852 1.799 1.00 85.38 85 GLN A CA 1
ATOM 655 C C . GLN A 1 85 ? 11.464 5.181 1.813 1.00 85.38 85 GLN A C 1
ATOM 657 O O . GLN A 1 85 ? 10.902 6.247 2.076 1.00 85.38 85 GLN A O 1
ATOM 662 N N . ASN A 1 86 ? 12.748 5.116 1.479 1.00 80.62 86 ASN A N 1
ATOM 663 C CA . ASN A 1 86 ? 13.675 6.243 1.400 1.00 80.62 86 ASN A CA 1
ATOM 664 C C . ASN A 1 86 ? 13.988 6.680 -0.045 1.00 80.62 86 ASN A C 1
ATOM 666 O O . ASN A 1 86 ? 14.550 7.761 -0.235 1.00 80.62 86 ASN A O 1
ATOM 670 N N . ASP A 1 87 ? 13.576 5.911 -1.058 1.00 89.06 87 ASP A N 1
ATOM 671 C CA . ASP A 1 87 ? 14.002 6.122 -2.448 1.00 89.06 87 ASP A CA 1
ATOM 672 C C . ASP A 1 87 ? 13.090 7.042 -3.269 1.00 89.06 87 ASP A C 1
ATOM 674 O O . ASP A 1 87 ? 13.447 7.417 -4.385 1.00 89.06 87 ASP A O 1
ATOM 678 N N . TYR A 1 88 ? 11.949 7.492 -2.731 1.00 91.50 88 TYR A N 1
ATOM 679 C CA . TYR A 1 88 ? 10.976 8.309 -3.480 1.00 91.50 88 TYR A CA 1
ATOM 680 C C . TYR A 1 88 ? 11.613 9.514 -4.194 1.00 91.50 88 TYR A C 1
ATOM 682 O O . TYR A 1 88 ? 11.291 9.825 -5.343 1.00 91.50 88 TYR A O 1
ATOM 690 N N . ARG A 1 89 ? 12.561 10.191 -3.533 1.00 92.62 89 ARG A N 1
ATOM 691 C CA . ARG A 1 89 ? 13.281 11.317 -4.135 1.00 92.62 89 ARG A CA 1
ATOM 692 C C . ARG A 1 89 ? 14.161 10.876 -5.307 1.00 92.62 89 ARG A C 1
ATOM 694 O O . ARG A 1 89 ? 14.150 11.548 -6.335 1.00 92.62 89 ARG A O 1
ATOM 701 N N . ALA A 1 90 ? 14.891 9.774 -5.154 1.00 94.88 90 ALA A N 1
ATOM 702 C CA . ALA A 1 90 ? 15.739 9.226 -6.207 1.00 94.88 90 ALA A CA 1
ATOM 703 C C . ALA A 1 90 ? 14.895 8.798 -7.416 1.00 94.88 90 ALA A C 1
ATOM 705 O O . ALA A 1 90 ? 15.219 9.147 -8.549 1.00 94.88 90 ALA A O 1
ATOM 706 N N . TRP A 1 91 ? 13.754 8.150 -7.176 1.00 95.31 91 TRP A N 1
ATOM 707 C CA . TRP A 1 91 ? 12.800 7.794 -8.224 1.00 95.31 91 TRP A CA 1
ATOM 708 C C . TRP A 1 91 ? 12.269 9.017 -8.967 1.00 95.31 91 TRP A C 1
ATOM 710 O O . TRP A 1 91 ? 12.221 9.036 -10.192 1.00 95.31 91 TRP A O 1
ATOM 720 N N . LEU A 1 92 ? 11.914 10.082 -8.250 1.00 96.00 92 LEU A N 1
ATOM 721 C CA . LEU A 1 92 ? 11.421 11.303 -8.880 1.00 96.00 92 LEU A CA 1
ATOM 722 C C . LEU A 1 92 ? 12.503 12.002 -9.719 1.00 96.00 92 LEU A C 1
ATOM 724 O O . LEU A 1 92 ? 12.219 12.539 -10.793 1.00 96.00 92 LEU A O 1
ATOM 728 N N . GLU A 1 93 ? 13.743 12.024 -9.233 1.00 97.38 93 GLU A N 1
ATOM 729 C CA . GLU A 1 93 ? 14.889 12.574 -9.961 1.00 97.38 93 GLU A CA 1
ATOM 730 C C . GLU A 1 93 ? 15.188 11.764 -11.231 1.00 97.38 93 GLU A C 1
ATOM 732 O O . GLU A 1 93 ? 15.387 12.355 -12.300 1.00 97.38 93 GLU A O 1
ATOM 737 N N . GLU A 1 94 ? 15.116 10.437 -11.145 1.00 97.31 94 GLU A N 1
ATOM 738 C CA . GLU A 1 94 ? 15.316 9.545 -12.283 1.00 97.31 94 GLU A CA 1
ATOM 739 C C . GLU A 1 94 ? 14.180 9.652 -13.308 1.00 97.31 94 GLU A C 1
ATOM 741 O O . GLU A 1 94 ? 14.427 9.823 -14.502 1.00 97.31 94 GLU A O 1
ATOM 746 N N . PHE A 1 95 ? 12.925 9.717 -12.864 1.00 97.25 95 PHE A N 1
ATOM 747 C CA . PHE A 1 95 ? 11.783 9.915 -13.756 1.00 97.25 95 PHE A CA 1
ATOM 748 C C . PHE A 1 95 ? 11.868 11.251 -14.515 1.00 97.25 95 PHE A C 1
ATOM 750 O O . PHE A 1 95 ? 11.592 11.332 -15.717 1.00 97.25 95 PHE A O 1
ATOM 757 N N . ARG A 1 96 ? 12.348 12.316 -13.854 1.00 97.44 96 ARG A N 1
ATOM 758 C CA . ARG A 1 96 ? 12.646 13.609 -14.503 1.00 97.44 96 ARG A CA 1
ATOM 759 C C . ARG A 1 96 ? 13.798 13.516 -15.498 1.00 97.44 96 ARG A C 1
ATOM 761 O O . ARG A 1 96 ? 13.817 14.268 -16.476 1.00 97.44 96 ARG A O 1
ATOM 768 N N . ARG A 1 97 ? 14.801 12.672 -15.243 1.00 97.38 97 ARG A N 1
ATOM 769 C CA . ARG A 1 97 ? 15.889 12.408 -16.194 1.00 97.38 97 ARG A CA 1
ATOM 770 C C . ARG A 1 97 ? 15.335 11.712 -17.435 1.00 97.38 97 ARG A C 1
ATOM 772 O O . ARG A 1 97 ? 15.531 12.234 -18.529 1.00 97.38 97 ARG A O 1
ATOM 779 N N . LEU A 1 98 ? 14.587 10.622 -17.265 1.00 96.31 98 LEU A N 1
ATOM 780 C CA . LEU A 1 98 ? 13.952 9.870 -18.353 1.00 96.31 98 LEU A CA 1
ATOM 781 C C . LEU A 1 98 ? 13.031 10.764 -19.197 1.00 96.31 98 LEU A C 1
ATOM 783 O O . LEU A 1 98 ? 13.146 10.780 -20.421 1.00 96.31 98 LEU A O 1
ATOM 787 N N . THR A 1 99 ? 12.219 11.608 -18.553 1.00 96.12 99 THR A N 1
ATOM 788 C CA . THR A 1 99 ? 11.358 12.593 -19.236 1.00 96.12 99 THR A CA 1
ATOM 789 C C . THR A 1 99 ? 12.157 13.512 -20.165 1.00 96.12 99 THR A C 1
ATOM 791 O O . THR A 1 99 ? 11.778 13.705 -21.319 1.00 96.12 99 THR A O 1
ATOM 794 N N . ARG A 1 100 ? 13.294 14.048 -19.700 1.00 95.25 100 ARG A N 1
ATOM 795 C CA . ARG A 1 100 ? 14.166 14.904 -20.523 1.00 95.25 100 ARG A CA 1
ATOM 796 C C . ARG A 1 100 ? 14.763 14.149 -21.709 1.00 95.25 100 ARG A C 1
ATOM 798 O O . ARG A 1 100 ? 14.873 14.722 -22.788 1.00 95.25 100 ARG A O 1
ATOM 805 N N . VAL A 1 101 ? 15.125 12.878 -21.529 1.00 92.81 101 VAL A N 1
ATOM 806 C CA . VAL A 1 101 ? 15.642 12.045 -22.626 1.00 92.81 101 VAL A CA 1
ATOM 807 C C . VAL A 1 101 ? 14.563 11.810 -23.685 1.00 92.81 101 VAL A C 1
ATOM 809 O O . VAL A 1 101 ? 14.845 11.954 -24.872 1.00 92.81 101 VAL A O 1
ATOM 812 N N . VAL A 1 102 ? 13.328 11.507 -23.273 1.00 92.19 102 VAL A N 1
ATOM 813 C CA . VAL A 1 102 ? 12.193 11.339 -24.196 1.00 92.19 102 VAL A CA 1
ATOM 814 C C . VAL A 1 102 ? 11.911 12.640 -24.950 1.00 92.19 102 VAL A C 1
ATOM 816 O O . VAL A 1 102 ? 11.811 12.632 -26.174 1.00 92.19 102 VAL A O 1
ATOM 819 N N . GLN A 1 103 ? 11.854 13.774 -24.245 1.00 91.25 103 GLN A N 1
ATOM 820 C CA . GLN A 1 103 ? 11.634 15.090 -24.853 1.00 91.25 103 GLN A CA 1
ATOM 821 C C . GLN A 1 103 ? 12.734 15.468 -25.850 1.00 91.25 103 GLN A C 1
ATOM 823 O O . GLN A 1 103 ? 12.430 15.958 -26.932 1.00 91.25 103 GLN A O 1
ATOM 828 N N . GLY A 1 104 ? 14.001 15.197 -25.525 1.00 88.38 104 GLY A N 1
ATOM 829 C CA . GLY A 1 104 ? 15.129 15.459 -26.423 1.00 88.38 104 GLY A CA 1
ATOM 830 C C . GLY A 1 104 ? 15.117 14.623 -27.707 1.00 88.38 104 GLY A C 1
ATOM 831 O O . GLY A 1 104 ? 15.815 14.966 -28.654 1.00 88.38 104 GLY A O 1
ATOM 832 N N . ARG A 1 105 ? 14.321 13.546 -27.749 1.00 84.44 105 ARG A N 1
ATOM 833 C CA . ARG A 1 105 ? 14.144 12.666 -28.914 1.00 84.44 105 ARG A CA 1
ATOM 834 C C . ARG A 1 105 ? 12.830 12.909 -29.661 1.00 84.44 105 ARG A C 1
ATOM 836 O O . ARG A 1 105 ? 12.605 12.300 -30.709 1.00 84.44 105 ARG A O 1
ATOM 843 N N . ALA A 1 106 ? 11.966 13.790 -29.151 1.00 69.06 106 ALA A N 1
ATOM 844 C CA . ALA A 1 106 ? 10.696 14.150 -29.771 1.00 69.06 106 ALA A CA 1
ATOM 845 C C . ALA A 1 106 ? 10.953 14.945 -31.066 1.00 69.06 106 ALA A C 1
ATOM 847 O O . ALA A 1 106 ? 11.027 16.169 -31.063 1.00 69.06 106 ALA A O 1
ATOM 848 N N . GLY A 1 107 ? 11.149 14.225 -32.172 1.00 70.31 107 GLY A N 1
ATOM 849 C CA . GLY A 1 107 ? 11.453 14.791 -33.492 1.00 70.31 107 GLY A CA 1
ATOM 850 C C . GLY A 1 107 ? 12.619 14.125 -34.227 1.00 70.31 107 GLY A C 1
ATOM 851 O O . GLY A 1 107 ? 12.830 14.419 -35.399 1.00 70.31 107 GLY A O 1
ATOM 852 N N . SER A 1 108 ? 13.353 13.215 -33.580 1.00 64.12 108 SER A N 1
ATOM 853 C CA . SER A 1 108 ? 14.498 12.510 -34.167 1.00 64.12 108 SER A CA 1
ATOM 854 C C . SER A 1 108 ? 14.314 10.995 -34.055 1.00 64.12 108 SER A C 1
ATOM 856 O O . SER A 1 108 ? 14.865 10.346 -33.168 1.00 64.12 108 SER A O 1
ATOM 858 N N . THR A 1 109 ? 13.525 10.418 -34.955 1.00 62.72 109 THR A N 1
ATOM 859 C CA . THR A 1 109 ? 13.424 8.964 -35.158 1.00 62.72 109 THR A CA 1
ATOM 860 C C . THR A 1 109 ? 14.131 8.607 -36.463 1.00 62.72 109 THR A C 1
ATOM 862 O O . THR A 1 109 ? 13.524 8.153 -37.427 1.00 62.72 109 THR A O 1
ATOM 865 N N . GLY A 1 110 ? 15.424 8.938 -36.531 1.00 71.56 110 GLY A N 1
ATOM 866 C CA . GLY A 1 110 ? 16.206 8.829 -37.764 1.00 71.56 110 GLY A CA 1
ATOM 867 C C . GLY A 1 110 ? 16.628 7.399 -38.105 1.00 71.56 110 GLY A C 1
ATOM 868 O O . GLY A 1 110 ? 16.818 7.096 -39.281 1.00 71.56 110 GLY A O 1
ATOM 869 N N . SER A 1 111 ? 16.756 6.523 -37.099 1.00 86.81 111 SER A N 1
ATOM 870 C CA . SER A 1 111 ? 17.218 5.138 -37.254 1.00 86.81 111 SER A CA 1
ATOM 871 C C . SER A 1 111 ? 16.393 4.130 -36.441 1.00 86.81 111 SER A C 1
ATOM 873 O O . SER A 1 111 ? 15.661 4.490 -35.516 1.00 86.81 111 SER A O 1
ATOM 875 N N . VAL A 1 112 ? 16.517 2.846 -36.788 1.00 88.62 112 VAL A N 1
ATOM 876 C CA . VAL A 1 112 ? 15.888 1.733 -36.052 1.00 88.62 112 VAL A CA 1
ATOM 877 C C . VAL A 1 112 ? 16.517 1.588 -34.662 1.00 88.62 112 VAL A C 1
ATOM 879 O O . VAL A 1 112 ? 15.820 1.335 -33.681 1.00 88.62 112 VAL A O 1
ATOM 882 N N . GLU A 1 113 ? 17.821 1.815 -34.556 1.00 89.62 113 GLU A N 1
ATOM 883 C CA . GLU A 1 113 ? 18.583 1.799 -33.312 1.00 89.62 113 GLU A CA 1
ATOM 884 C C . GLU A 1 113 ? 18.091 2.876 -32.334 1.00 89.62 113 GLU A C 1
ATOM 886 O O . GLU A 1 113 ? 17.939 2.608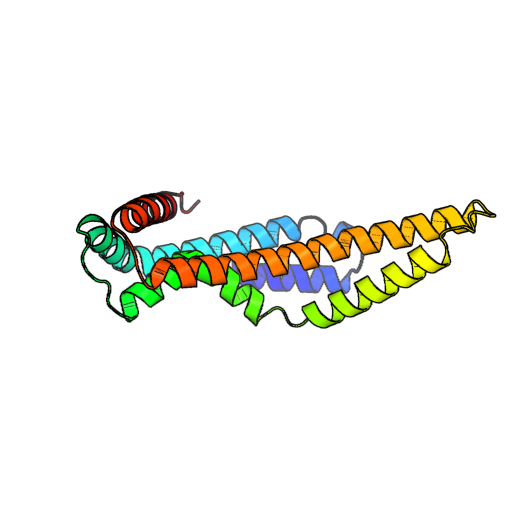 -31.139 1.00 89.62 113 GLU A O 1
ATOM 891 N N . ASP A 1 114 ? 17.762 4.074 -32.832 1.00 86.56 114 ASP A N 1
ATOM 892 C CA . ASP A 1 114 ? 17.195 5.152 -32.012 1.00 86.56 114 ASP A CA 1
ATOM 893 C C . ASP A 1 114 ? 15.831 4.773 -31.424 1.00 86.56 114 ASP A C 1
ATOM 895 O O . ASP A 1 114 ? 15.544 5.099 -30.265 1.00 86.56 114 ASP A O 1
ATOM 899 N N . LEU A 1 115 ? 15.006 4.066 -32.207 1.00 89.50 115 LEU A N 1
ATOM 900 C CA . LEU A 1 115 ? 13.697 3.570 -31.781 1.00 89.50 115 LEU A CA 1
ATOM 901 C C . LEU A 1 115 ? 13.824 2.476 -30.715 1.00 89.50 115 LEU A C 1
ATOM 903 O O . LEU A 1 115 ? 13.121 2.538 -29.708 1.00 89.50 115 LEU A O 1
ATOM 907 N N . LEU A 1 116 ? 14.748 1.524 -30.881 1.00 91.44 116 LEU A N 1
ATOM 908 C CA . LEU A 1 116 ? 15.021 0.487 -29.876 1.00 91.44 116 LEU A CA 1
ATOM 909 C C . LEU A 1 116 ? 15.543 1.090 -28.564 1.00 91.44 116 LEU A C 1
ATOM 911 O O . LEU A 1 116 ? 15.111 0.709 -27.476 1.00 91.44 116 LEU A O 1
ATOM 915 N N . ALA A 1 117 ? 16.430 2.083 -28.648 1.00 89.81 117 ALA A N 1
ATOM 916 C CA . ALA A 1 117 ? 16.909 2.791 -27.467 1.00 89.81 117 ALA A CA 1
ATOM 917 C C . ALA A 1 117 ? 15.780 3.566 -26.763 1.00 89.81 117 ALA A C 1
ATOM 919 O O . ALA A 1 117 ? 15.702 3.559 -25.534 1.00 89.81 117 ALA A O 1
ATOM 920 N N . LEU A 1 118 ? 14.884 4.210 -27.523 1.00 91.06 118 LEU A N 1
ATOM 921 C CA . LEU A 1 118 ? 13.703 4.869 -26.962 1.00 91.06 118 LEU A CA 1
ATOM 922 C C . LEU A 1 118 ? 12.764 3.861 -26.288 1.00 91.06 118 LEU A C 1
ATOM 924 O O . LEU A 1 118 ? 12.266 4.146 -25.203 1.00 91.06 118 LEU A O 1
ATOM 928 N N . GLN A 1 119 ? 12.564 2.683 -26.881 1.00 92.75 119 GLN A N 1
ATOM 929 C CA . GLN A 1 119 ? 11.761 1.615 -26.287 1.00 92.75 119 GLN A CA 1
ATOM 930 C C . GLN A 1 119 ? 12.281 1.225 -24.895 1.00 92.75 119 GLN A C 1
ATOM 932 O O . GLN A 1 119 ? 11.492 1.157 -23.957 1.00 92.75 119 GLN A O 1
ATOM 937 N N . GLY A 1 120 ? 13.598 1.055 -24.727 1.00 94.31 120 GLY A N 1
ATOM 938 C CA . GLY A 1 120 ? 14.191 0.758 -23.416 1.00 94.31 120 GLY A CA 1
ATOM 939 C C . GLY A 1 120 ? 13.985 1.873 -22.381 1.00 94.31 120 GLY A C 1
ATOM 940 O O . GLY A 1 120 ? 13.694 1.597 -21.221 1.00 94.31 120 GLY A O 1
ATOM 941 N N . ILE A 1 121 ? 14.071 3.139 -22.801 1.00 94.69 121 ILE A N 1
ATOM 942 C CA . ILE A 1 121 ? 13.800 4.299 -21.931 1.00 94.69 121 ILE A CA 1
ATOM 943 C C . ILE A 1 121 ? 12.337 4.318 -21.475 1.00 94.69 121 ILE A C 1
ATOM 945 O O . ILE A 1 121 ? 12.057 4.633 -20.319 1.00 94.69 121 ILE A O 1
ATOM 949 N N . LEU A 1 122 ? 11.405 4.007 -22.380 1.00 95.38 122 LEU A N 1
ATOM 950 C CA . LEU A 1 122 ? 9.978 3.960 -22.067 1.00 95.38 122 LEU A CA 1
ATOM 951 C C . LEU A 1 122 ? 9.644 2.810 -21.111 1.00 95.38 122 LEU A C 1
ATOM 953 O O . LEU A 1 122 ? 8.823 3.006 -20.219 1.00 95.38 122 LEU A O 1
ATOM 957 N N . GLU A 1 123 ? 10.300 1.658 -21.250 1.00 96.62 123 GLU A N 1
ATOM 958 C CA . GLU A 1 123 ? 10.126 0.524 -20.337 1.00 96.62 123 GLU A CA 1
ATOM 959 C C . GLU A 1 123 ? 10.568 0.872 -18.906 1.00 96.62 123 GLU A C 1
ATOM 961 O O . GLU A 1 123 ? 9.820 0.667 -17.949 1.00 96.62 123 GLU A O 1
ATOM 966 N N . ASP A 1 124 ? 11.745 1.485 -18.748 1.00 96.19 124 ASP A N 1
ATOM 967 C CA . ASP A 1 124 ? 12.232 1.902 -17.427 1.00 96.19 124 ASP A CA 1
ATOM 968 C C . ASP A 1 124 ? 11.348 3.001 -16.811 1.00 96.19 124 ASP A C 1
ATOM 970 O O . ASP A 1 124 ? 10.995 2.947 -15.631 1.00 96.19 124 ASP A O 1
ATOM 974 N N . ALA A 1 125 ? 10.895 3.959 -17.629 1.00 96.12 125 ALA A N 1
ATOM 975 C CA . ALA A 1 125 ? 9.946 4.978 -17.189 1.00 96.12 125 ALA A CA 1
ATOM 976 C C . ALA A 1 125 ? 8.609 4.366 -16.741 1.00 96.12 125 ALA A C 1
ATOM 978 O O . ALA A 1 125 ? 8.043 4.812 -15.744 1.00 96.12 125 ALA A O 1
ATOM 979 N N . ASN A 1 126 ? 8.113 3.344 -17.443 1.00 97.12 126 ASN A N 1
ATOM 980 C CA . ASN A 1 126 ? 6.878 2.648 -17.092 1.00 97.12 126 ASN A CA 1
ATOM 981 C C . ASN A 1 126 ? 6.991 1.942 -15.731 1.00 97.12 126 ASN A C 1
ATOM 983 O O . ASN A 1 126 ? 6.119 2.113 -14.877 1.00 97.12 126 ASN A O 1
ATOM 987 N N . ARG A 1 127 ? 8.093 1.220 -15.492 1.00 96.00 127 ARG A N 1
ATOM 988 C CA . ARG A 1 127 ? 8.375 0.587 -14.194 1.00 96.00 127 ARG A CA 1
ATOM 989 C C . ARG A 1 127 ? 8.416 1.622 -13.066 1.00 96.00 127 ARG A C 1
ATOM 991 O O . ARG A 1 127 ? 7.716 1.481 -12.068 1.00 96.00 127 ARG A O 1
ATOM 998 N N . LEU A 1 128 ? 9.171 2.701 -13.258 1.00 96.06 128 LEU A N 1
ATOM 999 C CA . LEU A 1 128 ? 9.339 3.741 -12.243 1.00 96.06 128 LEU A CA 1
ATOM 1000 C C . LEU A 1 128 ? 8.048 4.530 -11.966 1.00 96.06 128 LEU A C 1
ATOM 1002 O O . LEU A 1 128 ? 7.802 4.950 -10.835 1.00 96.06 128 LEU A O 1
ATOM 1006 N N . ALA A 1 129 ? 7.197 4.722 -12.979 1.00 96.88 129 ALA A N 1
ATOM 1007 C CA . ALA A 1 129 ? 5.880 5.330 -12.804 1.00 96.88 129 ALA A CA 1
ATOM 1008 C C . ALA A 1 129 ? 4.978 4.489 -11.889 1.00 96.88 129 ALA A C 1
ATOM 1010 O O . ALA A 1 129 ? 4.232 5.057 -11.088 1.00 96.88 129 ALA A O 1
ATOM 1011 N N . ALA A 1 130 ? 5.053 3.156 -11.978 1.00 95.81 130 ALA A N 1
ATOM 1012 C CA . ALA A 1 130 ? 4.315 2.265 -11.088 1.00 95.81 130 ALA A CA 1
ATOM 1013 C C . ALA A 1 130 ? 4.791 2.399 -9.630 1.00 95.81 130 ALA A C 1
ATOM 1015 O O . ALA A 1 130 ? 3.953 2.539 -8.738 1.00 95.81 130 ALA A O 1
ATOM 1016 N N . ASP A 1 131 ? 6.108 2.456 -9.403 1.00 94.50 131 ASP A N 1
ATOM 1017 C CA . ASP A 1 131 ? 6.703 2.644 -8.070 1.00 94.50 131 ASP A CA 1
ATOM 1018 C C . ASP A 1 131 ? 6.290 3.991 -7.441 1.00 94.50 131 ASP A C 1
ATOM 1020 O O . ASP A 1 131 ? 5.853 4.055 -6.285 1.00 94.50 131 ASP A O 1
ATOM 1024 N N . LEU A 1 132 ? 6.359 5.079 -8.223 1.00 96.06 132 LEU A N 1
ATOM 1025 C CA . LEU A 1 132 ? 5.928 6.418 -7.803 1.00 96.06 132 LEU A CA 1
ATOM 1026 C C . LEU A 1 132 ? 4.433 6.462 -7.476 1.00 96.06 132 LEU A C 1
ATOM 1028 O O . LEU A 1 132 ? 4.050 7.013 -6.441 1.00 96.06 132 LEU A O 1
ATOM 1032 N N . ARG A 1 133 ? 3.591 5.884 -8.344 1.00 96.38 133 ARG A N 1
ATOM 1033 C CA . ARG A 1 133 ? 2.142 5.827 -8.126 1.00 96.38 133 ARG A CA 1
ATOM 1034 C C . ARG A 1 133 ? 1.825 5.076 -6.839 1.00 96.38 133 ARG A C 1
ATOM 1036 O O . ARG A 1 133 ? 1.100 5.613 -6.011 1.00 96.38 133 ARG A O 1
ATOM 1043 N N . HIS A 1 134 ? 2.409 3.893 -6.649 1.00 95.38 134 HIS A N 1
ATOM 1044 C CA . HIS A 1 134 ? 2.168 3.089 -5.457 1.00 95.38 134 HIS A CA 1
ATOM 1045 C C . HIS A 1 134 ? 2.526 3.857 -4.177 1.00 95.38 134 HIS A C 1
ATOM 1047 O O . HIS A 1 134 ? 1.728 3.921 -3.246 1.00 95.38 134 HIS A O 1
ATOM 1053 N N . TYR A 1 135 ? 3.682 4.529 -4.143 1.00 95.25 135 TYR A N 1
ATOM 1054 C CA . TYR A 1 135 ? 4.058 5.356 -2.993 1.00 95.25 135 TYR A CA 1
ATOM 1055 C C . TYR A 1 135 ? 3.048 6.473 -2.691 1.00 95.25 135 TYR A C 1
ATOM 1057 O O . TYR A 1 135 ? 2.705 6.703 -1.528 1.00 95.25 135 TYR A O 1
ATOM 1065 N N . LEU A 1 136 ? 2.571 7.171 -3.725 1.00 95.81 136 LEU A N 1
ATOM 1066 C CA . LEU A 1 136 ? 1.590 8.245 -3.571 1.00 95.81 136 LEU A CA 1
ATOM 1067 C C . LEU A 1 136 ? 0.227 7.716 -3.108 1.00 95.81 136 LEU A C 1
ATOM 1069 O O . LEU A 1 136 ? -0.370 8.310 -2.216 1.00 95.81 136 LEU A O 1
ATOM 1073 N N . GLU A 1 137 ? -0.227 6.577 -3.631 1.00 96.31 137 GLU A N 1
ATOM 1074 C CA . GLU A 1 137 ? -1.468 5.918 -3.202 1.00 96.31 137 GLU A CA 1
ATOM 1075 C C . GLU A 1 137 ? -1.435 5.555 -1.708 1.00 96.31 137 GLU A C 1
ATOM 1077 O O . GLU A 1 137 ? -2.402 5.807 -0.987 1.00 96.31 137 GLU A O 1
ATOM 1082 N N . GLU A 1 138 ? -0.311 5.033 -1.207 1.00 95.81 138 GLU A N 1
ATOM 1083 C CA . GLU A 1 138 ? -0.140 4.729 0.220 1.00 95.81 138 GLU A CA 1
ATOM 1084 C C . GLU A 1 138 ? -0.172 6.004 1.083 1.00 95.81 138 GLU A C 1
ATOM 1086 O O . GLU A 1 138 ? -0.815 6.034 2.136 1.00 95.81 138 GLU A O 1
ATOM 1091 N N . LYS A 1 139 ? 0.451 7.100 0.623 1.00 95.19 139 LYS A N 1
ATOM 1092 C CA . LYS A 1 139 ? 0.383 8.411 1.298 1.00 95.19 139 LYS A CA 1
ATOM 1093 C C . LYS A 1 139 ? -1.033 8.979 1.322 1.00 95.19 139 LYS A C 1
ATOM 1095 O O . LYS A 1 139 ? -1.470 9.482 2.356 1.00 95.19 139 LYS A O 1
ATOM 1100 N N . GLU A 1 140 ? -1.751 8.889 0.209 1.00 95.69 140 GLU A N 1
ATOM 1101 C CA . GLU A 1 140 ? -3.144 9.317 0.125 1.00 95.69 140 GLU A CA 1
ATOM 1102 C C . GLU A 1 140 ? -4.044 8.479 1.028 1.00 95.69 140 GLU A C 1
ATOM 1104 O O . GLU A 1 140 ? -4.927 9.035 1.678 1.00 95.69 140 GLU A O 1
ATOM 1109 N N . ARG A 1 141 ? -3.816 7.163 1.124 1.00 94.94 141 ARG A N 1
ATOM 1110 C CA . ARG A 1 141 ? -4.571 6.290 2.031 1.00 94.94 141 ARG A CA 1
ATOM 1111 C C . ARG A 1 141 ? -4.428 6.740 3.484 1.00 94.94 141 ARG A C 1
ATOM 1113 O O . ARG A 1 141 ? -5.435 6.830 4.184 1.00 94.94 141 ARG A O 1
ATOM 1120 N N . ILE A 1 142 ? -3.208 7.073 3.911 1.00 95.12 142 ILE A N 1
ATOM 1121 C CA . ILE A 1 142 ? -2.935 7.619 5.250 1.00 95.12 142 ILE A CA 1
ATOM 1122 C C . ILE A 1 142 ? -3.680 8.946 5.448 1.00 95.12 142 ILE A C 1
ATOM 1124 O O . ILE A 1 142 ? -4.420 9.088 6.416 1.00 95.12 142 ILE A O 1
ATOM 1128 N N . ALA A 1 143 ? -3.554 9.883 4.503 1.00 93.69 143 ALA A N 1
ATOM 1129 C CA . ALA A 1 143 ? -4.186 11.199 4.603 1.00 93.69 143 ALA A CA 1
ATOM 1130 C C . ALA A 1 143 ? -5.725 11.129 4.627 1.00 93.69 143 ALA A C 1
ATOM 1132 O O . ALA A 1 143 ? -6.369 11.855 5.381 1.00 93.69 143 ALA A O 1
ATOM 1133 N N . ARG A 1 144 ? -6.328 10.238 3.827 1.00 91.38 144 ARG A N 1
ATOM 1134 C CA . ARG A 1 144 ? -7.781 10.003 3.830 1.00 91.38 144 ARG A CA 1
ATOM 1135 C C . ARG A 1 144 ? -8.246 9.424 5.164 1.00 91.38 144 ARG A C 1
ATOM 1137 O O . ARG A 1 144 ? -9.292 9.829 5.656 1.00 91.38 144 ARG A O 1
ATOM 1144 N N . PHE A 1 145 ? -7.471 8.512 5.756 1.00 92.81 145 PHE A N 1
ATOM 1145 C CA . PHE A 1 145 ? -7.768 7.993 7.090 1.00 92.81 145 PHE A CA 1
ATOM 1146 C C . PHE A 1 145 ? -7.679 9.089 8.160 1.00 92.81 145 PHE A C 1
ATOM 1148 O O . PHE A 1 145 ? -8.585 9.196 8.982 1.00 92.81 145 PHE A O 1
ATOM 1155 N N . ASP A 1 146 ? -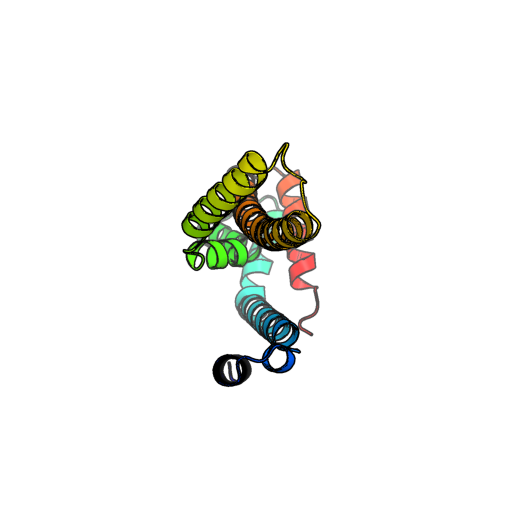6.631 9.918 8.125 1.00 91.44 146 ASP A N 1
ATOM 1156 C CA . ASP A 1 146 ? -6.462 11.051 9.043 1.00 91.44 146 ASP A CA 1
ATOM 1157 C C . ASP A 1 146 ? -7.662 12.003 8.991 1.00 91.44 146 ASP A C 1
ATOM 1159 O O . ASP A 1 146 ? -8.261 12.301 10.021 1.00 91.44 146 ASP A O 1
ATOM 1163 N N . ALA A 1 147 ? -8.078 12.398 7.785 1.00 88.00 147 ALA A N 1
ATOM 1164 C CA . ALA A 1 147 ? -9.231 13.273 7.600 1.00 88.00 147 ALA A CA 1
ATOM 1165 C C . ALA A 1 147 ? -10.549 12.648 8.098 1.00 88.00 147 ALA A C 1
ATOM 1167 O O . ALA A 1 147 ? -11.395 13.356 8.639 1.00 88.00 147 ALA A O 1
ATOM 1168 N N . ALA A 1 148 ? -10.728 11.335 7.926 1.00 85.50 148 ALA A N 1
ATOM 1169 C CA . ALA A 1 148 ? -11.948 10.641 8.333 1.00 85.50 148 ALA A CA 1
ATOM 1170 C C . ALA A 1 148 ? -12.042 10.444 9.857 1.00 85.50 148 ALA A C 1
ATOM 1172 O O . ALA A 1 148 ? -13.111 10.594 10.439 1.00 85.50 148 ALA A O 1
ATOM 1173 N N . VAL A 1 149 ? -10.932 10.120 10.531 1.00 86.75 149 VAL A N 1
ATOM 1174 C CA . VAL A 1 149 ? -10.957 9.723 11.952 1.00 86.75 149 VAL A CA 1
ATOM 1175 C C . VAL A 1 149 ? -11.044 10.906 12.929 1.00 86.75 149 VAL A C 1
ATOM 1177 O O . VAL A 1 149 ? -11.334 10.713 14.115 1.00 86.75 149 VAL A O 1
ATOM 1180 N N . GLU A 1 150 ? -10.790 12.133 12.463 1.00 80.81 150 GLU A N 1
ATOM 1181 C CA . GLU A 1 150 ? -10.886 13.339 13.294 1.00 80.81 150 GLU A CA 1
ATOM 1182 C C . GLU A 1 150 ? -12.328 13.643 13.722 1.00 80.81 150 GLU A C 1
ATOM 1184 O O . GLU A 1 150 ? -12.543 14.008 14.878 1.00 80.81 150 GLU A O 1
ATOM 1189 N N . ASN A 1 151 ? -13.310 13.431 12.837 1.00 80.75 151 ASN A N 1
ATOM 1190 C CA . ASN A 1 151 ? -14.727 13.710 13.087 1.00 80.75 151 ASN A CA 1
ATOM 1191 C C . ASN A 1 151 ? -15.616 12.610 12.490 1.00 80.75 151 ASN A C 1
ATOM 1193 O O . ASN A 1 151 ? -16.275 12.825 11.477 1.00 80.75 151 ASN A O 1
ATOM 1197 N N . LEU A 1 152 ? -15.631 11.436 13.123 1.00 84.94 152 LEU A N 1
ATOM 1198 C CA . LEU A 1 152 ? -16.457 10.313 12.675 1.00 84.94 152 LEU A CA 1
ATOM 1199 C C . LEU A 1 152 ? -17.947 10.637 12.822 1.00 84.94 152 LEU A C 1
ATOM 1201 O O . LEU A 1 152 ? -18.441 10.833 13.936 1.00 84.94 152 LEU A O 1
ATOM 1205 N N . SER A 1 153 ? -18.660 10.682 11.699 1.00 88.88 153 SER A N 1
ATOM 1206 C CA . SER A 1 153 ? -20.121 10.664 11.689 1.00 88.88 153 SER A CA 1
ATOM 1207 C C . SER A 1 153 ? -20.651 9.242 11.947 1.00 88.88 153 SER A C 1
ATOM 1209 O O . SER A 1 153 ? -19.895 8.274 11.827 1.00 88.88 153 SER A O 1
ATOM 1211 N N . PRO A 1 154 ? -21.947 9.075 12.270 1.00 89.69 154 PRO A N 1
ATOM 1212 C CA . PRO A 1 154 ? -22.542 7.744 12.390 1.00 89.69 154 PRO A CA 1
ATOM 1213 C C . PRO A 1 154 ? -22.390 6.880 11.130 1.00 89.69 154 PRO A C 1
ATOM 1215 O O . PRO A 1 154 ? -22.115 5.686 11.238 1.00 89.69 154 PRO A O 1
ATOM 1218 N N . ASP A 1 155 ? -22.482 7.491 9.946 1.00 90.50 155 ASP A N 1
ATOM 1219 C CA . ASP A 1 155 ? -22.288 6.798 8.668 1.00 90.50 155 ASP A CA 1
ATOM 1220 C C . ASP A 1 155 ? -20.826 6.329 8.510 1.00 90.50 155 ASP A C 1
ATOM 1222 O O . ASP A 1 155 ? -20.566 5.208 8.067 1.00 90.50 155 ASP A O 1
ATOM 1226 N N . ASP A 1 156 ? -19.853 7.146 8.937 1.00 90.19 156 ASP A N 1
ATOM 1227 C CA . ASP A 1 156 ? -18.434 6.760 8.932 1.00 90.19 156 ASP A CA 1
ATOM 1228 C C . ASP A 1 156 ? -18.164 5.596 9.896 1.00 90.19 156 ASP A C 1
ATOM 1230 O O . ASP A 1 156 ? -17.408 4.675 9.569 1.00 90.19 156 ASP A O 1
ATOM 1234 N N . CYS A 1 157 ? -18.798 5.609 11.074 1.00 91.69 157 CYS A N 1
ATOM 1235 C CA . CYS A 1 157 ? -18.723 4.516 12.042 1.00 91.69 157 CYS A CA 1
ATOM 1236 C C . CYS A 1 157 ? -19.240 3.203 11.441 1.00 91.69 157 CYS A C 1
ATOM 1238 O O . CYS A 1 157 ? -18.566 2.179 11.564 1.00 91.69 157 CYS A O 1
ATOM 1240 N N . GLU A 1 158 ? -20.381 3.223 10.746 1.00 93.12 158 GLU A N 1
ATOM 1241 C CA . GLU A 1 158 ? -20.942 2.037 10.089 1.00 93.12 158 GLU A CA 1
ATOM 1242 C C . GLU A 1 158 ? -19.993 1.476 9.017 1.00 93.12 158 GLU A C 1
ATOM 1244 O O . GLU A 1 158 ? -19.717 0.270 8.977 1.00 93.12 158 GLU A O 1
ATOM 1249 N N . ILE A 1 159 ? -19.422 2.347 8.179 1.00 92.06 159 ILE A N 1
ATOM 1250 C CA . ILE A 1 159 ? -18.443 1.949 7.159 1.00 92.06 159 ILE A CA 1
ATOM 1251 C C . ILE A 1 159 ? -17.212 1.305 7.813 1.00 92.06 159 ILE A C 1
ATOM 1253 O O . ILE A 1 159 ? -16.765 0.238 7.378 1.00 92.06 159 ILE A O 1
ATOM 1257 N N . LEU A 1 160 ? -16.669 1.912 8.873 1.00 92.81 160 LEU A N 1
ATOM 1258 C CA . LEU A 1 160 ? -15.514 1.374 9.593 1.00 92.81 160 LEU A CA 1
ATOM 1259 C C . LEU A 1 160 ? -15.816 0.024 10.245 1.00 92.81 160 LEU A C 1
ATOM 1261 O O . LEU A 1 160 ? -14.996 -0.888 10.139 1.00 92.81 160 LEU A O 1
ATOM 1265 N N . VAL A 1 161 ? -16.986 -0.133 10.869 1.00 95.00 161 VAL A N 1
ATOM 1266 C CA . VAL A 1 161 ? -17.436 -1.408 11.448 1.00 95.00 161 VAL A CA 1
ATOM 1267 C C . VAL A 1 161 ? -17.441 -2.501 10.386 1.00 95.00 161 VAL A C 1
ATOM 1269 O O . VAL A 1 161 ? -16.858 -3.564 10.606 1.00 95.00 161 VAL A O 1
ATOM 1272 N N . ASN A 1 162 ? -18.026 -2.231 9.217 1.00 94.25 162 ASN A N 1
ATOM 1273 C CA . ASN A 1 162 ? -18.093 -3.197 8.121 1.00 94.25 162 ASN A CA 1
ATOM 1274 C C . ASN A 1 162 ? -16.696 -3.606 7.631 1.00 94.25 162 ASN A C 1
ATOM 1276 O O . ASN A 1 162 ? -16.420 -4.795 7.448 1.00 94.25 162 ASN A O 1
ATOM 1280 N N . ILE A 1 163 ? -15.778 -2.645 7.483 1.00 93.12 163 ILE A N 1
ATOM 1281 C CA . ILE A 1 163 ? -14.396 -2.929 7.073 1.00 93.12 163 ILE A CA 1
ATOM 1282 C C . ILE A 1 163 ? -13.657 -3.750 8.139 1.00 93.12 163 ILE A C 1
ATOM 1284 O O . ILE A 1 163 ? -12.968 -4.718 7.808 1.00 93.12 163 ILE A O 1
ATOM 1288 N N . LEU A 1 164 ? -13.775 -3.381 9.416 1.00 94.44 164 LEU A N 1
ATOM 1289 C CA . LEU A 1 164 ? -13.084 -4.053 10.519 1.00 94.44 164 LEU A CA 1
ATOM 1290 C C . LEU A 1 164 ? -13.604 -5.471 10.742 1.00 94.44 164 LEU A C 1
ATOM 1292 O O . LEU A 1 164 ? -12.797 -6.381 10.928 1.00 94.44 164 LEU A O 1
ATOM 1296 N N . LYS A 1 165 ? -14.923 -5.682 10.665 1.00 94.06 165 LYS A N 1
ATOM 1297 C CA . LYS A 1 165 ? -15.527 -7.020 10.697 1.00 94.06 165 LYS A CA 1
ATOM 1298 C C . LYS A 1 165 ? -15.041 -7.868 9.531 1.00 94.06 165 LYS A C 1
ATOM 1300 O O . LYS A 1 165 ? -14.531 -8.958 9.763 1.00 94.06 165 LYS A O 1
ATOM 1305 N N . GLY A 1 166 ? -15.046 -7.324 8.313 1.00 92.38 166 GLY A N 1
ATOM 1306 C CA . GLY A 1 166 ? -14.480 -8.008 7.149 1.00 92.38 166 GLY A CA 1
ATOM 1307 C C . GLY A 1 166 ? -13.005 -8.388 7.341 1.00 92.38 166 GLY A C 1
ATOM 1308 O O . GLY A 1 166 ? -12.600 -9.498 7.010 1.00 92.38 166 GLY A O 1
ATOM 1309 N N . LYS A 1 167 ? -12.192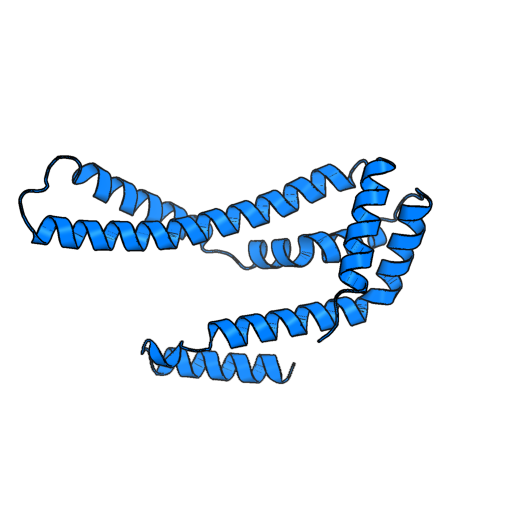 -7.512 7.946 1.00 91.00 167 LYS A N 1
ATOM 1310 C CA . LYS A 1 167 ? -10.786 -7.808 8.284 1.00 91.00 167 LYS A CA 1
ATOM 1311 C C . LYS A 1 167 ? -10.631 -8.856 9.392 1.00 91.00 167 LYS A C 1
ATOM 1313 O O . LYS A 1 167 ? -9.631 -9.566 9.381 1.00 91.00 167 LYS A O 1
ATOM 1318 N N . LEU A 1 168 ? -11.559 -8.918 10.347 1.00 90.75 168 LEU A N 1
ATOM 1319 C CA . LEU A 1 168 ? -11.587 -9.901 11.437 1.00 90.75 168 LEU A CA 1
ATOM 1320 C C . LEU A 1 168 ? -12.054 -11.288 10.976 1.00 90.75 168 LEU A C 1
ATOM 1322 O O . LEU A 1 168 ? -11.664 -12.286 11.579 1.00 90.75 168 LEU A O 1
ATOM 1326 N N . GLU A 1 169 ? -12.913 -11.330 9.960 1.00 85.88 169 GLU A N 1
ATOM 1327 C CA . GLU A 1 169 ? -13.509 -12.545 9.396 1.00 85.88 169 GLU A CA 1
ATOM 1328 C C . GLU A 1 169 ? -12.729 -13.091 8.197 1.00 85.88 169 GLU A C 1
ATOM 1330 O O . GLU A 1 169 ? -12.809 -14.288 7.916 1.00 85.88 169 GLU A O 1
ATOM 1335 N N . SER A 1 170 ? -11.961 -12.241 7.501 1.00 76.25 170 SER A N 1
ATOM 1336 C CA . SER A 1 170 ? -11.040 -12.674 6.451 1.00 76.25 170 SER A CA 1
ATOM 1337 C C . SER A 1 170 ? -10.130 -13.759 7.025 1.00 76.25 170 SER A C 1
ATOM 1339 O O . SER A 1 170 ? -9.483 -13.517 8.048 1.00 76.25 170 SER A O 1
ATOM 1341 N N . PRO A 1 171 ? -10.079 -14.950 6.404 1.00 55.56 171 PRO A N 1
ATOM 1342 C CA . PRO A 1 171 ? -9.425 -16.087 7.014 1.00 55.56 171 PRO A CA 1
ATOM 1343 C C . PRO A 1 171 ? -7.947 -15.788 7.272 1.00 55.56 171 PRO A C 1
ATOM 1345 O O . PRO A 1 171 ? -7.250 -15.240 6.416 1.00 55.56 171 PRO A O 1
ATOM 1348 N N . LEU A 1 172 ? -7.520 -16.165 8.478 1.00 52.16 172 LEU A N 1
ATOM 1349 C CA . LEU A 1 172 ? -6.141 -16.518 8.789 1.00 52.16 172 LEU A CA 1
ATOM 1350 C C . LEU A 1 172 ? -5.902 -17.835 8.023 1.00 52.16 172 LEU A C 1
ATOM 1352 O O . LEU A 1 172 ? -6.289 -18.883 8.546 1.00 52.16 172 LEU A O 1
ATOM 1356 N N . MET A 1 173 ? -5.479 -17.788 6.754 1.00 36.66 173 MET A N 1
ATOM 1357 C CA . MET A 1 173 ? -5.203 -19.015 5.985 1.00 36.66 173 MET A CA 1
ATOM 1358 C C . MET A 1 173 ? -3.734 -19.375 6.113 1.00 36.66 173 MET A C 1
ATOM 1360 O O . MET A 1 173 ? -2.910 -18.609 5.574 1.00 36.66 173 MET A O 1
#